Protein AF-A0A520IGI5-F1 (afdb_monomer)

Sequence (135 aa):
MQKLDSTKIEGALKSLGNAGKNAVAALNAMTDGEFKGSTMETDPLGNLGMIVRVLLNAQAKAEANAKYDGMDADQISEAQAAERAEEQATIAAKFNEKLASRRPAPEVATEEPTKGETTSELDKDLGNSDDQTQQ

Solvent-accessible surface area (backbone atoms only — not comparable to full-atom values): 8496 Å² total; per-residue (Å²): 130,86,82,81,60,63,69,61,51,52,53,51,53,52,52,49,30,52,50,25,46,54,50,43,52,52,50,22,68,76,52,82,39,75,50,67,91,31,65,49,61,78,38,16,56,88,31,39,70,57,54,53,51,52,51,53,52,50,48,52,49,50,60,68,46,50,82,48,62,94,54,54,76,67,56,44,52,52,51,54,49,52,52,53,52,53,50,51,52,51,50,52,52,55,48,51,53,56,48,58,76,65,52,75,76,79,80,78,80,79,85,78,90,84,86,79,90,82,91,85,87,86,86,90,82,90,81,89,76,90,85,78,88,82,137

Radius of gyration: 36.59 Å; Cα contacts (8 Å, |Δi|>4): 43; chains: 1; bounding box: 92×68×75 Å

Secondary structure (DSSP, 8-state):
-PPP-HHHHHHHHHHHHHHHHHHHHHHHHHTTTTTTTSHHHH-TTTTHHHHHHHHHHHHHHHHHHHTTTT--HHHHHHHHHHHHHHHHHHHHHHHHHHHHTTSPPP----PPP----------------------

Structure (mmCIF, N/CA/C/O backbone):
data_AF-A0A520IGI5-F1
#
_entry.id   AF-A0A520IGI5-F1
#
loop_
_atom_site.group_PDB
_atom_site.id
_atom_site.type_symbol
_atom_site.label_atom_id
_atom_site.label_alt_id
_atom_site.label_comp_id
_atom_site.label_asym_id
_atom_site.label_entity_id
_atom_site.label_seq_id
_atom_site.pdbx_PDB_ins_code
_atom_site.Cartn_x
_atom_site.Cartn_y
_atom_site.Cartn_z
_atom_site.occupancy
_atom_site.B_iso_or_equiv
_atom_site.auth_seq_id
_atom_site.auth_comp_id
_atom_site.auth_asym_id
_atom_site.auth_atom_id
_atom_site.pdbx_PDB_model_num
ATOM 1 N N . MET A 1 1 ? 33.709 18.412 -13.131 1.00 56.56 1 MET A N 1
ATOM 2 C CA . MET A 1 1 ? 32.415 17.720 -13.323 1.00 56.56 1 MET A CA 1
ATOM 3 C C . MET A 1 1 ? 32.604 16.258 -12.970 1.00 56.56 1 MET A C 1
ATOM 5 O O . MET A 1 1 ? 33.504 15.643 -13.530 1.00 56.56 1 MET A O 1
ATOM 9 N N . GLN A 1 2 ? 31.821 15.712 -12.037 1.00 68.38 2 GLN A N 1
ATOM 10 C CA . GLN A 1 2 ? 31.769 14.258 -11.861 1.00 68.38 2 GLN A CA 1
ATOM 11 C C . GLN A 1 2 ? 31.147 13.654 -13.126 1.00 68.38 2 GLN A C 1
ATOM 13 O O . GLN A 1 2 ? 30.085 14.102 -13.556 1.00 68.38 2 GLN A O 1
ATOM 18 N N . LYS A 1 3 ? 31.824 12.688 -13.756 1.00 81.38 3 LYS A N 1
ATOM 19 C CA . LYS A 1 3 ? 31.226 11.916 -14.849 1.00 81.38 3 LYS A CA 1
ATOM 20 C C . LYS A 1 3 ? 30.216 10.951 -14.238 1.00 81.38 3 LYS A C 1
ATOM 22 O O . LYS A 1 3 ? 30.586 10.131 -13.403 1.00 81.38 3 LYS A O 1
ATOM 27 N N . LEU A 1 4 ? 28.959 11.075 -14.646 1.00 84.81 4 LEU A N 1
ATOM 28 C CA . LEU A 1 4 ? 27.924 10.103 -14.320 1.00 84.81 4 LEU A CA 1
ATOM 29 C C . LEU A 1 4 ? 28.207 8.804 -15.087 1.00 84.81 4 LEU A C 1
ATOM 31 O O . LEU A 1 4 ? 28.528 8.837 -16.273 1.00 84.81 4 LEU A O 1
ATOM 35 N N . ASP A 1 5 ? 28.120 7.674 -14.393 1.00 91.44 5 ASP A N 1
ATOM 36 C CA . ASP A 1 5 ? 28.304 6.342 -14.969 1.00 91.44 5 ASP A CA 1
ATOM 37 C C . ASP A 1 5 ? 26.951 5.841 -15.494 1.00 91.44 5 ASP A C 1
ATOM 39 O O . ASP A 1 5 ? 26.123 5.346 -14.723 1.00 91.44 5 ASP A O 1
ATOM 43 N N . SER A 1 6 ? 26.699 6.024 -16.795 1.00 90.69 6 SER A N 1
ATOM 44 C CA . SER A 1 6 ? 25.411 5.686 -17.417 1.00 90.69 6 SER A CA 1
ATOM 45 C C . SER A 1 6 ? 25.023 4.224 -17.202 1.00 90.69 6 SER A C 1
ATOM 47 O O . SER A 1 6 ? 23.870 3.941 -16.893 1.00 90.69 6 SER A O 1
ATOM 49 N N . THR A 1 7 ? 25.986 3.302 -17.263 1.00 93.56 7 THR A N 1
ATOM 50 C CA . THR A 1 7 ? 25.740 1.866 -17.091 1.00 93.56 7 THR A CA 1
ATOM 51 C C . THR A 1 7 ? 25.216 1.552 -15.691 1.00 93.56 7 THR A C 1
ATOM 53 O O . THR A 1 7 ? 24.282 0.764 -15.528 1.00 93.56 7 THR A O 1
ATOM 56 N N . LYS A 1 8 ? 25.777 2.193 -14.656 1.00 93.62 8 LYS A N 1
ATOM 57 C CA . LYS A 1 8 ? 25.276 2.038 -13.280 1.00 93.62 8 LYS A CA 1
ATOM 58 C C . LYS A 1 8 ? 23.878 2.623 -13.111 1.00 93.62 8 LYS A C 1
ATOM 60 O O . LYS A 1 8 ? 23.050 2.016 -12.434 1.00 93.62 8 LYS A O 1
ATOM 65 N N . ILE A 1 9 ? 23.608 3.773 -13.730 1.00 92.88 9 ILE A N 1
ATOM 66 C CA . ILE A 1 9 ? 22.291 4.425 -13.683 1.00 92.88 9 ILE A CA 1
ATOM 67 C C . ILE A 1 9 ? 21.232 3.540 -14.349 1.00 92.88 9 ILE A C 1
ATOM 69 O O . ILE A 1 9 ? 20.188 3.279 -13.754 1.00 92.88 9 ILE A O 1
ATOM 73 N N . GLU A 1 10 ? 21.510 3.012 -15.539 1.00 94.81 10 GLU A N 1
ATOM 74 C CA . GLU A 1 10 ? 20.609 2.102 -16.254 1.00 94.81 10 GLU A CA 1
ATOM 75 C C . GLU A 1 10 ? 20.339 0.818 -15.460 1.00 94.81 10 GLU A C 1
ATOM 77 O O . GLU A 1 10 ? 19.190 0.382 -15.348 1.00 94.81 10 GLU A O 1
ATOM 82 N N . GLY A 1 11 ? 21.377 0.237 -14.848 1.00 95.88 11 GLY A N 1
ATOM 83 C CA . GLY A 1 11 ? 21.237 -0.925 -13.969 1.00 95.88 11 GLY A CA 1
ATOM 84 C C . GLY A 1 11 ? 20.319 -0.657 -12.771 1.00 95.88 11 GLY A C 1
ATOM 85 O O . GLY A 1 11 ? 19.457 -1.484 -12.451 1.00 95.88 11 GLY A O 1
ATOM 86 N N . ALA A 1 12 ? 20.450 0.514 -12.142 1.00 95.31 12 ALA A N 1
ATOM 87 C CA . ALA A 1 12 ? 19.585 0.930 -11.041 1.00 95.31 12 ALA A CA 1
ATOM 88 C C . ALA A 1 12 ? 18.130 1.127 -11.499 1.00 95.31 12 ALA A C 1
ATOM 90 O O . ALA A 1 12 ? 17.217 0.580 -10.879 1.00 95.31 12 ALA A O 1
ATOM 91 N N . LEU A 1 13 ? 17.904 1.827 -12.616 1.00 95.00 13 LEU A N 1
ATOM 92 C CA . LEU A 1 13 ? 16.561 2.053 -13.168 1.00 95.00 13 LEU A CA 1
ATOM 93 C C . LEU A 1 13 ? 15.865 0.742 -13.544 1.00 95.00 13 LEU A C 1
ATOM 95 O O . LEU A 1 13 ? 14.692 0.552 -13.230 1.00 95.00 13 LEU A O 1
ATOM 99 N N . LYS A 1 14 ? 16.589 -0.201 -14.154 1.00 95.56 14 LYS A N 1
ATOM 100 C CA . LYS A 1 14 ? 16.058 -1.531 -14.477 1.00 95.56 14 LYS A CA 1
ATOM 101 C C . LYS A 1 14 ? 15.675 -2.314 -13.221 1.00 95.56 14 LYS A C 1
ATOM 103 O O . LYS A 1 14 ? 14.623 -2.953 -13.195 1.00 95.56 14 LYS A O 1
ATOM 108 N N . SER A 1 15 ? 16.504 -2.247 -12.181 1.00 95.88 15 SER A N 1
ATOM 109 C CA . SER A 1 15 ? 16.230 -2.908 -10.899 1.00 95.88 15 SER A CA 1
ATOM 110 C C . SER A 1 15 ? 14.979 -2.331 -10.233 1.00 95.88 15 SER A C 1
ATOM 112 O O . SER A 1 15 ? 14.107 -3.087 -9.811 1.00 95.88 15 SER A O 1
ATOM 114 N N . LEU A 1 16 ? 14.842 -1.001 -10.224 1.00 94.88 16 LEU A N 1
ATOM 115 C CA . LEU A 1 16 ? 13.652 -0.313 -9.717 1.00 94.88 16 LEU A CA 1
ATOM 116 C C . LEU A 1 16 ? 12.401 -0.642 -10.538 1.00 94.88 16 LEU A C 1
ATOM 118 O O . LEU A 1 16 ? 11.358 -0.934 -9.962 1.00 94.88 16 LEU A O 1
ATOM 122 N N . GLY A 1 17 ? 12.499 -0.667 -11.869 1.00 94.25 17 GLY A N 1
ATOM 123 C CA . GLY A 1 17 ? 11.377 -1.025 -12.737 1.00 94.25 17 GLY A CA 1
ATOM 124 C C . GLY A 1 17 ? 10.890 -2.458 -12.506 1.00 94.25 17 GLY A C 1
ATOM 125 O O . GLY A 1 17 ? 9.686 -2.704 -12.469 1.00 94.25 17 GLY A O 1
ATOM 126 N N . ASN A 1 18 ? 11.809 -3.402 -12.283 1.00 96.12 18 ASN A N 1
ATOM 127 C CA . ASN A 1 18 ? 11.460 -4.778 -11.924 1.00 96.12 18 ASN A CA 1
ATOM 128 C C . ASN A 1 18 ? 10.815 -4.867 -10.533 1.00 96.12 18 ASN A C 1
ATOM 130 O O . ASN A 1 18 ? 9.824 -5.576 -10.368 1.00 96.12 18 ASN A O 1
ATOM 134 N N . ALA A 1 19 ? 11.333 -4.128 -9.547 1.00 95.00 19 ALA A N 1
ATOM 135 C CA . ALA A 1 19 ? 10.722 -4.054 -8.223 1.00 95.00 19 ALA A CA 1
ATOM 136 C C . ALA A 1 19 ? 9.297 -3.476 -8.289 1.00 95.00 19 ALA A C 1
ATOM 138 O O . ALA A 1 19 ? 8.386 -4.042 -7.691 1.00 95.00 19 ALA A O 1
ATOM 139 N N . GLY A 1 20 ? 9.083 -2.418 -9.081 1.00 95.44 20 GLY A N 1
ATOM 140 C CA . GLY A 1 20 ? 7.762 -1.838 -9.333 1.00 95.44 20 GLY A CA 1
ATOM 141 C C . GLY A 1 20 ? 6.778 -2.840 -9.943 1.00 95.44 20 GLY A C 1
ATOM 142 O O . GLY A 1 20 ? 5.656 -2.961 -9.460 1.00 95.44 20 GLY A O 1
ATOM 143 N N . LYS A 1 21 ? 7.201 -3.625 -10.945 1.00 95.81 21 LYS A N 1
ATOM 144 C CA . LYS A 1 21 ? 6.372 -4.697 -11.535 1.00 95.81 21 LYS A CA 1
ATOM 145 C C . LYS A 1 21 ? 5.940 -5.728 -10.497 1.00 95.81 21 LYS A C 1
ATOM 147 O O . LYS A 1 21 ? 4.764 -6.069 -10.417 1.00 95.81 21 LYS A O 1
ATOM 152 N N . ASN A 1 22 ? 6.888 -6.201 -9.692 1.00 96.00 22 ASN A N 1
ATOM 153 C CA . ASN A 1 22 ? 6.611 -7.192 -8.655 1.00 96.00 22 ASN A CA 1
ATOM 154 C C . ASN A 1 22 ? 5.676 -6.633 -7.573 1.00 96.00 22 ASN A C 1
ATOM 156 O O . ASN A 1 22 ? 4.777 -7.331 -7.116 1.00 96.00 22 ASN A O 1
ATOM 160 N N . ALA A 1 23 ? 5.854 -5.364 -7.203 1.00 94.69 23 ALA A N 1
ATOM 161 C CA . ALA A 1 23 ? 4.982 -4.668 -6.266 1.00 94.69 23 ALA A CA 1
ATOM 162 C C . ALA A 1 23 ? 3.535 -4.575 -6.779 1.00 94.69 23 ALA A C 1
ATOM 164 O O . ALA A 1 23 ? 2.604 -4.872 -6.037 1.00 94.69 23 ALA A O 1
ATOM 165 N N . VAL A 1 24 ? 3.333 -4.238 -8.055 1.00 95.50 24 VAL A N 1
ATOM 166 C CA . VAL A 1 24 ? 1.989 -4.187 -8.658 1.00 95.50 24 VAL A CA 1
ATOM 167 C C . VAL A 1 24 ? 1.374 -5.574 -8.791 1.00 95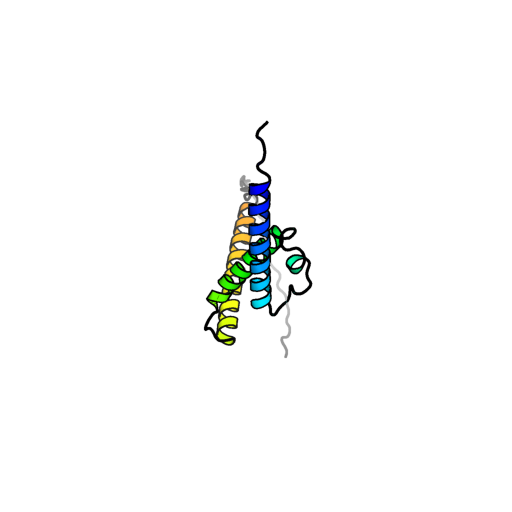.50 24 VAL A C 1
ATOM 169 O O . VAL A 1 24 ? 0.180 -5.732 -8.563 1.00 95.50 24 VAL A O 1
ATOM 172 N N . ALA A 1 25 ? 2.174 -6.600 -9.084 1.00 94.75 25 ALA A N 1
ATOM 173 C CA . ALA A 1 25 ? 1.698 -7.980 -9.068 1.00 94.75 25 ALA A CA 1
ATOM 174 C C . ALA A 1 25 ? 1.205 -8.398 -7.671 1.00 94.75 25 ALA A C 1
ATOM 176 O O . ALA A 1 25 ? 0.149 -9.015 -7.562 1.00 94.75 25 ALA A O 1
ATOM 177 N N . ALA A 1 26 ? 1.922 -8.017 -6.607 1.00 93.12 26 ALA A N 1
ATOM 178 C CA . ALA A 1 26 ? 1.495 -8.262 -5.230 1.00 93.12 26 ALA A CA 1
ATOM 179 C C . ALA A 1 26 ? 0.202 -7.504 -4.882 1.00 93.12 26 ALA A C 1
ATOM 181 O O . ALA A 1 26 ? -0.713 -8.094 -4.312 1.00 93.12 26 ALA A O 1
ATOM 182 N N . LEU A 1 27 ? 0.091 -6.233 -5.292 1.00 92.44 27 LEU A N 1
ATOM 183 C CA . LEU A 1 27 ? -1.144 -5.456 -5.149 1.00 92.44 27 LEU A CA 1
ATOM 184 C C . LEU A 1 27 ? -2.317 -6.124 -5.880 1.00 92.44 27 LEU A C 1
ATOM 186 O O . LEU A 1 27 ? -3.376 -6.316 -5.304 1.00 92.44 27 LEU A O 1
ATOM 190 N N . ASN A 1 28 ? -2.127 -6.563 -7.121 1.00 93.44 28 ASN A N 1
ATOM 191 C CA . ASN A 1 28 ? -3.173 -7.264 -7.864 1.00 93.44 28 ASN A CA 1
ATOM 192 C C . ASN A 1 28 ? -3.546 -8.617 -7.244 1.00 93.44 28 ASN A C 1
ATOM 194 O O . ASN A 1 28 ? -4.693 -9.033 -7.364 1.00 93.44 28 ASN A O 1
ATOM 198 N N . ALA A 1 29 ? -2.611 -9.311 -6.596 1.00 91.81 29 ALA A N 1
ATOM 199 C CA . ALA A 1 29 ? -2.906 -10.561 -5.903 1.00 91.81 29 ALA A CA 1
ATOM 200 C C . ALA A 1 29 ? -3.733 -10.345 -4.624 1.00 91.81 29 ALA A C 1
ATOM 202 O O . ALA A 1 29 ? -4.536 -11.205 -4.283 1.00 91.81 29 ALA A O 1
ATOM 203 N N . MET A 1 30 ? -3.550 -9.216 -3.928 1.00 86.12 30 MET A N 1
ATOM 204 C CA . MET A 1 30 ? -4.279 -8.915 -2.688 1.00 86.12 30 MET A CA 1
ATOM 205 C C . MET A 1 30 ? -5.620 -8.197 -2.910 1.00 86.12 30 MET A C 1
ATOM 207 O O . MET A 1 30 ? -6.452 -8.196 -2.008 1.00 86.12 30 MET A O 1
ATOM 211 N N . THR A 1 31 ? -5.828 -7.575 -4.075 1.00 86.06 31 THR A N 1
ATOM 212 C CA . THR A 1 31 ? -7.051 -6.820 -4.410 1.00 86.06 31 THR A CA 1
ATOM 213 C C . THR A 1 31 ? -7.845 -7.420 -5.575 1.00 86.06 31 THR A C 1
ATOM 215 O O . THR A 1 31 ? -8.579 -6.707 -6.256 1.00 86.06 31 THR A O 1
ATOM 218 N N . ASP A 1 32 ? -7.675 -8.715 -5.860 1.00 88.88 32 ASP A N 1
ATOM 219 C CA . ASP A 1 32 ? -8.344 -9.422 -6.967 1.00 88.88 32 ASP A CA 1
ATOM 220 C C . ASP A 1 32 ? -8.185 -8.746 -8.346 1.00 88.88 32 ASP A C 1
ATOM 222 O O . ASP A 1 32 ? -9.025 -8.849 -9.242 1.00 88.88 32 ASP A O 1
ATOM 226 N N . GLY A 1 33 ? -7.044 -8.093 -8.564 1.00 86.81 33 GLY A N 1
ATOM 227 C CA . GLY A 1 33 ? -6.678 -7.492 -9.841 1.00 86.81 33 GLY A CA 1
ATOM 228 C C . GLY A 1 33 ? -7.189 -6.070 -10.065 1.00 86.81 33 GLY A C 1
ATOM 229 O O . GLY A 1 33 ? -7.282 -5.665 -11.222 1.00 86.81 33 GLY A O 1
ATOM 230 N N . GLU A 1 34 ? -7.480 -5.310 -9.008 1.00 90.94 34 GLU A N 1
ATOM 231 C CA . GLU A 1 34 ? -7.937 -3.909 -9.076 1.00 90.94 34 GLU A CA 1
ATOM 232 C C . GLU A 1 34 ? -7.067 -3.006 -9.975 1.00 90.94 34 GLU A C 1
ATOM 234 O O . GLU A 1 34 ? -7.573 -2.095 -10.626 1.00 90.94 34 GLU A O 1
ATOM 239 N N . PHE A 1 35 ? -5.759 -3.264 -10.048 1.00 92.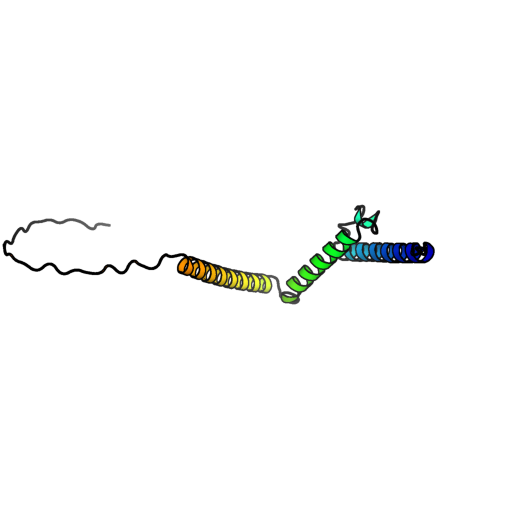44 35 PHE A N 1
ATOM 240 C CA . PHE A 1 35 ? -4.802 -2.453 -10.803 1.00 92.44 35 PHE A CA 1
ATOM 241 C C . PHE A 1 35 ? -4.4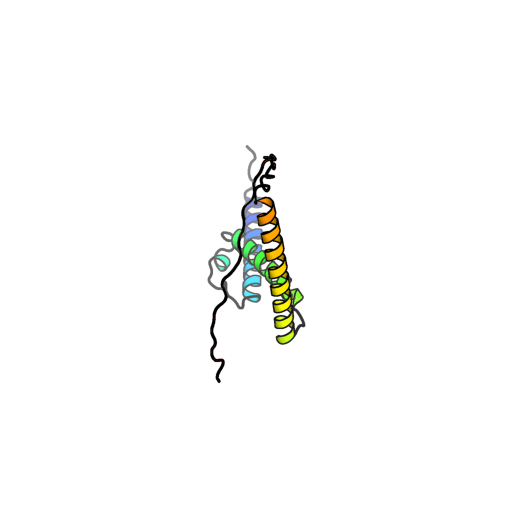56 -3.037 -12.177 1.00 92.44 35 PHE A C 1
ATOM 243 O O . PHE A 1 35 ? -3.563 -2.509 -12.851 1.00 92.44 35 PHE A O 1
ATOM 250 N N . LYS A 1 36 ? -5.132 -4.103 -12.624 1.00 93.69 36 LYS A N 1
ATOM 251 C CA . LYS A 1 36 ? -4.939 -4.654 -13.972 1.00 93.69 36 LYS A CA 1
ATOM 252 C C . LYS A 1 36 ? -5.325 -3.628 -15.040 1.00 93.69 36 LYS A C 1
ATOM 254 O O . LYS A 1 36 ? -6.382 -3.009 -14.975 1.00 93.69 36 LYS A O 1
ATOM 259 N N . GLY A 1 37 ? -4.461 -3.439 -16.030 1.00 92.12 37 GLY A N 1
ATOM 260 C CA . GLY A 1 37 ? -4.595 -2.439 -17.089 1.00 92.12 37 GLY A CA 1
ATOM 261 C C . GLY A 1 37 ? -4.355 -0.994 -16.640 1.00 92.12 37 GLY A C 1
ATOM 262 O O . GLY A 1 37 ? -4.475 -0.084 -17.459 1.00 92.12 37 GLY A O 1
ATOM 263 N N . SER A 1 38 ? -4.020 -0.755 -15.367 1.00 94.62 38 SER A N 1
ATOM 264 C CA . SER A 1 38 ? -3.742 0.591 -14.859 1.00 94.62 38 SER A CA 1
ATOM 265 C C . SER A 1 38 ? -2.351 1.087 -15.264 1.00 94.62 38 SER A C 1
ATOM 267 O O . SER A 1 38 ? -1.464 0.309 -15.623 1.00 94.62 38 SER A O 1
ATOM 26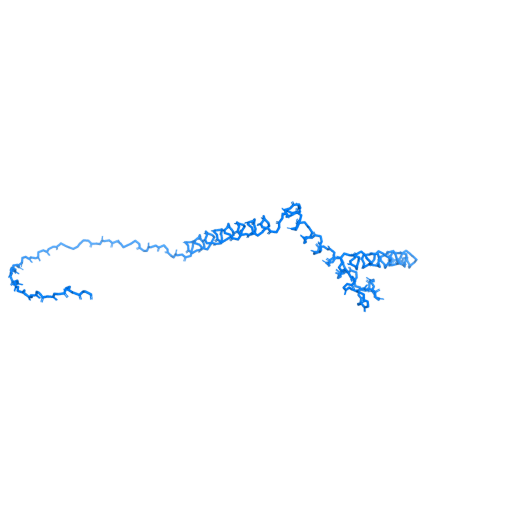9 N N . THR A 1 39 ? -2.119 2.393 -15.108 1.00 94.38 39 THR A N 1
ATOM 270 C CA . THR A 1 39 ? -0.797 3.002 -15.328 1.00 94.38 39 THR A CA 1
ATOM 271 C C . THR A 1 39 ? 0.281 2.421 -14.418 1.00 94.38 39 THR A C 1
ATOM 273 O O . THR A 1 39 ? 1.445 2.388 -14.810 1.00 94.38 39 THR A O 1
ATOM 276 N N . MET A 1 40 ? -0.088 1.918 -13.234 1.00 93.81 40 MET A N 1
ATOM 277 C CA . MET A 1 40 ? 0.848 1.238 -12.342 1.00 93.81 40 MET A CA 1
ATOM 278 C C . MET A 1 40 ? 1.363 -0.062 -12.959 1.00 93.81 40 MET A C 1
ATOM 280 O O . MET A 1 40 ? 2.533 -0.380 -12.788 1.00 93.81 40 MET A O 1
ATOM 284 N N . GLU A 1 41 ? 0.525 -0.798 -13.691 1.00 94.31 41 GLU A N 1
ATOM 285 C CA . GLU A 1 41 ? 0.921 -2.049 -14.343 1.00 94.31 41 GLU A CA 1
ATOM 286 C C . GLU A 1 41 ? 1.680 -1.797 -15.652 1.00 94.31 41 GLU A C 1
ATOM 288 O O . GLU A 1 41 ? 2.688 -2.453 -15.924 1.00 94.31 41 GLU A O 1
ATOM 293 N N . THR A 1 42 ? 1.237 -0.820 -16.450 1.00 95.12 42 THR A N 1
ATOM 294 C CA . THR A 1 42 ? 1.827 -0.542 -17.768 1.00 95.12 42 THR A CA 1
ATOM 295 C C . THR A 1 42 ? 3.108 0.294 -17.703 1.00 95.12 42 THR A C 1
ATOM 297 O O . THR A 1 42 ? 3.984 0.118 -18.546 1.00 95.12 42 THR A O 1
ATOM 300 N N . ASP A 1 43 ? 3.243 1.179 -16.709 1.00 95.06 43 ASP A N 1
ATOM 301 C CA . ASP A 1 43 ? 4.470 1.937 -16.419 1.00 95.06 43 ASP A CA 1
ATOM 302 C C . ASP A 1 43 ? 4.780 1.976 -14.905 1.00 95.06 43 ASP A C 1
ATOM 304 O O . ASP A 1 43 ? 4.578 2.989 -14.223 1.00 95.06 43 ASP A O 1
ATOM 308 N N . PRO A 1 44 ? 5.310 0.876 -14.346 1.00 92.81 44 PRO A N 1
ATOM 309 C CA . PRO A 1 44 ? 5.592 0.787 -12.916 1.00 92.81 44 PRO A CA 1
ATOM 310 C C . PRO A 1 44 ? 6.742 1.689 -12.462 1.00 92.81 44 PRO A C 1
ATOM 312 O O . PRO A 1 44 ? 6.776 2.111 -11.309 1.00 92.81 44 PRO A O 1
ATOM 315 N N . LEU A 1 45 ? 7.704 1.983 -13.345 1.00 94.44 45 LEU A N 1
ATOM 316 C CA . LEU A 1 45 ? 8.852 2.818 -12.992 1.00 94.44 45 LEU A CA 1
ATOM 317 C C . LEU A 1 45 ? 8.441 4.292 -12.887 1.00 94.44 45 LEU A C 1
ATOM 319 O O . LEU A 1 45 ? 8.819 4.950 -11.919 1.00 94.44 45 LEU A O 1
ATOM 323 N N . GLY A 1 46 ? 7.621 4.789 -13.820 1.00 94.56 46 GLY A N 1
ATOM 324 C CA . GLY A 1 46 ? 7.050 6.136 -13.738 1.00 94.56 46 GLY A CA 1
ATOM 325 C C . GLY A 1 46 ? 6.096 6.319 -12.554 1.00 94.56 46 GLY A C 1
ATOM 326 O O . GLY A 1 46 ? 5.978 7.419 -12.016 1.00 94.56 46 GLY A O 1
ATOM 327 N N . ASN A 1 47 ? 5.473 5.233 -12.083 1.00 95.75 47 ASN A N 1
ATOM 328 C CA . ASN A 1 47 ? 4.503 5.247 -10.985 1.00 95.75 47 ASN A CA 1
ATOM 329 C C . ASN A 1 47 ? 5.047 4.687 -9.658 1.00 95.75 47 ASN A C 1
ATOM 331 O O . ASN A 1 47 ? 4.268 4.440 -8.736 1.00 95.75 47 ASN A O 1
ATOM 335 N N . LEU A 1 48 ? 6.369 4.523 -9.513 1.00 93.69 48 LEU A N 1
ATOM 336 C CA . LEU A 1 48 ? 6.979 3.850 -8.358 1.00 93.69 48 LEU A CA 1
ATOM 337 C C . LEU A 1 48 ? 6.546 4.463 -7.013 1.00 93.69 48 LEU A C 1
ATOM 339 O O . LEU A 1 48 ? 6.198 3.744 -6.080 1.00 93.69 48 LEU A O 1
ATOM 343 N N . GLY A 1 49 ? 6.507 5.796 -6.923 1.00 92.75 49 GLY A N 1
ATOM 344 C CA . GLY A 1 49 ? 6.074 6.494 -5.707 1.00 92.75 49 GLY A CA 1
ATOM 345 C C . GLY A 1 49 ? 4.604 6.241 -5.357 1.00 92.75 49 GLY A C 1
ATOM 346 O O . GLY A 1 49 ? 4.259 6.106 -4.182 1.00 92.75 49 GLY A O 1
ATOM 347 N N . MET A 1 50 ? 3.739 6.125 -6.367 1.00 93.69 50 MET A N 1
ATOM 348 C CA . MET A 1 50 ? 2.326 5.808 -6.170 1.00 93.69 50 MET A CA 1
ATOM 349 C C . MET A 1 50 ? 2.158 4.362 -5.698 1.00 93.69 50 MET A C 1
ATOM 351 O O . MET A 1 50 ? 1.460 4.126 -4.717 1.00 93.69 50 MET A O 1
ATOM 355 N N . ILE A 1 51 ? 2.867 3.422 -6.329 1.00 94.31 51 ILE A N 1
ATOM 356 C CA . ILE A 1 51 ? 2.871 1.999 -5.965 1.00 94.31 51 ILE A CA 1
ATOM 357 C C . ILE A 1 51 ? 3.301 1.813 -4.505 1.00 94.31 51 ILE A C 1
ATOM 359 O O . ILE A 1 51 ? 2.610 1.144 -3.738 1.00 94.31 51 ILE A O 1
ATOM 363 N N . VAL A 1 52 ? 4.397 2.459 -4.091 1.00 94.50 52 VAL A N 1
ATOM 364 C CA . VAL A 1 52 ? 4.875 2.412 -2.699 1.00 94.50 52 VAL A CA 1
ATOM 365 C C . VAL A 1 52 ? 3.818 2.952 -1.737 1.00 94.50 52 VAL A C 1
ATOM 367 O O . VAL A 1 52 ? 3.541 2.326 -0.717 1.00 94.50 52 VAL A O 1
ATOM 370 N N . ARG A 1 53 ? 3.181 4.085 -2.054 1.00 94.25 53 ARG A N 1
ATOM 371 C CA . ARG A 1 53 ? 2.137 4.661 -1.195 1.00 94.25 53 ARG A CA 1
ATOM 372 C C . ARG A 1 53 ? 0.924 3.741 -1.059 1.00 94.25 53 ARG A C 1
ATOM 374 O O . ARG A 1 53 ? 0.380 3.620 0.036 1.00 94.25 53 ARG A O 1
ATOM 381 N N . VAL A 1 54 ? 0.497 3.103 -2.147 1.00 93.25 54 VAL A N 1
ATOM 382 C CA . VAL A 1 54 ? -0.620 2.149 -2.119 1.00 93.25 54 VAL A CA 1
ATOM 383 C C . VAL A 1 54 ? -0.267 0.939 -1.256 1.00 93.25 54 VAL A C 1
ATOM 385 O O . VAL A 1 54 ? -1.072 0.564 -0.409 1.00 93.25 54 VAL A O 1
ATOM 388 N N . LEU A 1 55 ? 0.946 0.393 -1.387 1.00 91.88 55 LEU A N 1
ATOM 389 C CA . LEU A 1 55 ? 1.422 -0.703 -0.537 1.00 91.88 55 LEU A CA 1
ATOM 390 C C . LEU A 1 55 ? 1.457 -0.328 0.948 1.00 91.88 55 LEU A C 1
ATOM 392 O O . LEU A 1 55 ? 0.980 -1.099 1.773 1.00 91.88 55 LEU A O 1
ATOM 396 N N . LEU A 1 56 ? 1.957 0.861 1.296 1.00 92.12 56 LEU A N 1
ATOM 397 C CA . LEU A 1 56 ? 1.967 1.337 2.686 1.00 92.12 56 LEU A CA 1
ATOM 398 C C . LEU A 1 56 ? 0.548 1.485 3.251 1.00 92.12 56 LEU A C 1
ATOM 400 O O . LEU A 1 56 ? 0.287 1.107 4.390 1.00 92.12 56 LEU A O 1
ATOM 404 N N . ASN A 1 57 ? -0.394 1.987 2.448 1.00 90.75 57 ASN A N 1
ATOM 405 C CA . ASN A 1 57 ? -1.796 2.067 2.855 1.00 90.75 57 ASN A CA 1
ATOM 406 C C . ASN A 1 57 ? -2.426 0.675 3.020 1.00 90.75 57 ASN A C 1
ATOM 408 O O . ASN A 1 57 ? -3.218 0.469 3.937 1.00 90.75 57 ASN A O 1
ATOM 412 N N . ALA A 1 58 ? -2.099 -0.272 2.137 1.00 87.44 58 ALA A N 1
ATOM 413 C CA . ALA A 1 58 ? -2.570 -1.650 2.232 1.00 87.44 58 ALA A CA 1
ATOM 414 C C . ALA A 1 58 ? -2.013 -2.341 3.484 1.00 87.44 58 ALA A C 1
ATOM 416 O O . ALA A 1 58 ? -2.768 -3.001 4.193 1.00 87.44 58 ALA A O 1
ATOM 417 N N . GLN A 1 59 ? -0.736 -2.117 3.807 1.00 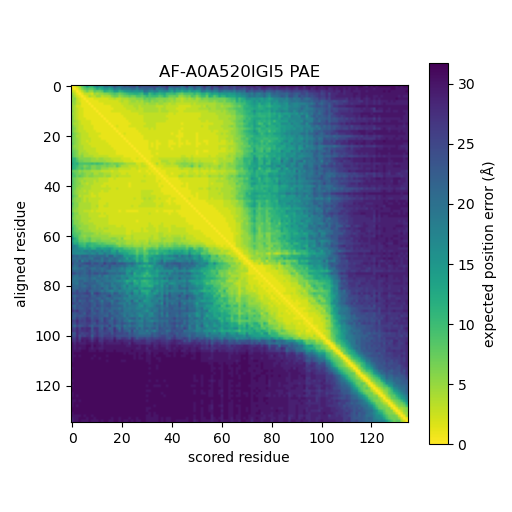87.62 59 GLN A N 1
ATOM 418 C CA . GLN A 1 59 ? -0.118 -2.583 5.045 1.00 87.62 59 GLN A CA 1
ATOM 419 C C . GLN A 1 59 ? -0.836 -2.015 6.274 1.00 87.62 59 GLN A C 1
ATOM 421 O O . GLN A 1 59 ? -1.252 -2.779 7.137 1.00 87.62 59 GLN A O 1
ATOM 426 N N . ALA A 1 60 ? -1.052 -0.698 6.330 1.00 87.31 60 ALA A N 1
ATOM 427 C CA . ALA A 1 60 ? -1.740 -0.070 7.456 1.00 87.31 60 ALA A CA 1
ATOM 428 C C . ALA A 1 60 ? -3.171 -0.607 7.637 1.00 87.31 60 ALA A C 1
ATOM 430 O O . ALA A 1 60 ? -3.616 -0.830 8.760 1.00 87.31 60 ALA A O 1
ATOM 431 N N . LYS A 1 61 ? -3.892 -0.861 6.536 1.00 85.12 61 LYS A N 1
ATOM 432 C CA . LYS A 1 61 ? -5.210 -1.513 6.582 1.00 85.12 61 LYS A CA 1
ATOM 433 C C . LYS A 1 61 ? -5.122 -2.952 7.085 1.00 85.12 61 LYS A C 1
ATOM 435 O O . LYS A 1 61 ? -5.958 -3.351 7.885 1.00 85.12 61 LYS A O 1
ATOM 440 N N . ALA A 1 62 ? -4.134 -3.722 6.633 1.00 84.31 62 ALA A N 1
ATOM 441 C CA . ALA A 1 62 ? -3.930 -5.090 7.095 1.00 84.31 62 ALA A CA 1
ATOM 442 C C . ALA A 1 62 ? -3.628 -5.131 8.601 1.00 84.31 62 ALA A C 1
ATOM 444 O O . ALA A 1 62 ? -4.244 -5.909 9.317 1.00 84.31 62 ALA A O 1
ATOM 445 N N . GLU A 1 63 ? -2.769 -4.241 9.100 1.00 86.06 63 GLU A N 1
ATOM 446 C CA . GLU A 1 63 ? -2.472 -4.101 10.532 1.00 86.06 63 GLU A CA 1
ATOM 447 C C . GLU A 1 63 ? -3.711 -3.668 11.335 1.00 86.06 63 GLU A C 1
ATOM 449 O O . GLU A 1 63 ? -3.999 -4.233 12.389 1.00 86.06 63 GLU A O 1
ATOM 454 N N . ALA A 1 64 ? -4.498 -2.719 10.816 1.00 80.94 64 ALA A N 1
ATOM 455 C CA . ALA A 1 64 ? -5.745 -2.282 11.445 1.00 80.94 64 ALA A CA 1
ATOM 456 C C . ALA A 1 64 ? -6.844 -3.355 11.435 1.00 80.94 64 ALA A C 1
ATOM 458 O O . ALA A 1 64 ? -7.718 -3.332 12.296 1.00 80.94 64 ALA A O 1
ATOM 459 N N . ASN A 1 65 ? -6.811 -4.286 10.482 1.00 79.38 65 ASN A N 1
ATOM 460 C CA . ASN A 1 65 ? -7.736 -5.414 10.432 1.00 79.38 65 ASN A CA 1
ATOM 461 C C . ASN A 1 65 ? -7.222 -6.615 11.235 1.00 79.38 65 ASN A C 1
ATOM 463 O O . ASN A 1 65 ? -8.028 -7.418 11.689 1.00 79.38 65 ASN A O 1
ATOM 467 N N . ALA A 1 66 ? -5.911 -6.718 11.470 1.00 81.12 66 ALA A N 1
ATOM 468 C CA . ALA A 1 66 ? -5.310 -7.808 12.234 1.00 81.12 66 ALA A CA 1
ATOM 469 C C . ALA A 1 66 ? -5.825 -7.874 13.682 1.00 81.12 66 ALA A C 1
ATOM 471 O O . ALA A 1 66 ? -5.920 -8.959 14.244 1.00 81.12 66 ALA A O 1
ATOM 472 N N . LYS A 1 67 ? -6.228 -6.740 14.281 1.00 77.69 67 LYS A N 1
ATOM 473 C CA . LYS A 1 67 ? -6.878 -6.724 15.611 1.00 77.69 67 LYS A CA 1
ATOM 474 C C . LYS A 1 67 ? -8.237 -7.432 15.648 1.00 77.69 67 LYS A C 1
ATOM 476 O O . LYS A 1 67 ? -8.714 -7.748 16.731 1.00 77.69 67 LYS A O 1
ATOM 481 N N . TYR A 1 68 ? -8.841 -7.665 14.488 1.00 78.62 68 TYR A N 1
ATOM 482 C CA . TYR A 1 68 ? -10.109 -8.371 14.329 1.00 78.62 68 TYR A CA 1
ATOM 483 C C . TYR A 1 68 ? -9.924 -9.774 13.737 1.00 78.62 68 TYR A C 1
ATOM 485 O O . TYR A 1 68 ? -10.906 -10.474 13.499 1.00 78.62 68 TYR A O 1
ATOM 493 N N . ASP A 1 69 ? -8.684 -10.186 13.465 1.00 76.44 69 ASP A N 1
ATOM 494 C CA . ASP A 1 69 ? -8.411 -11.489 12.872 1.00 76.44 69 ASP A CA 1
ATOM 495 C C . ASP A 1 69 ? -8.770 -12.610 13.863 1.00 76.44 69 ASP A C 1
ATOM 497 O O . ASP A 1 69 ? -8.412 -12.563 15.042 1.00 76.44 69 ASP A O 1
ATOM 501 N N . GLY A 1 70 ? -9.531 -13.602 13.397 1.00 73.94 70 GLY A N 1
ATOM 502 C CA . GLY A 1 70 ? -10.072 -14.683 14.230 1.00 73.94 70 GLY A CA 1
ATOM 503 C C . GLY A 1 70 ? -11.313 -14.338 15.067 1.00 73.94 70 GLY A C 1
ATOM 504 O O . GLY A 1 70 ? -11.8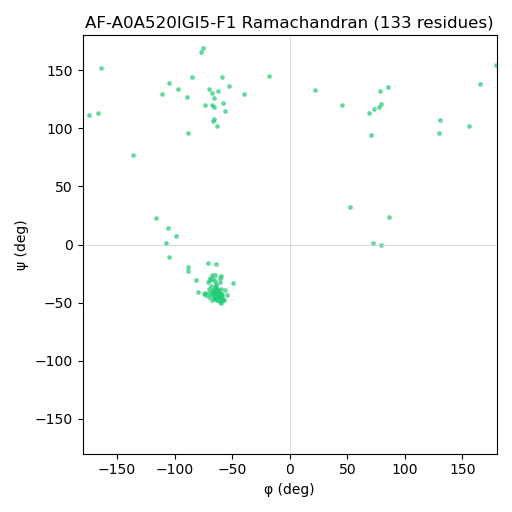17 -15.224 15.756 1.00 73.94 70 GLY A O 1
ATOM 505 N N . MET A 1 71 ? -11.823 -13.103 15.000 1.00 83.69 71 MET A N 1
ATOM 506 C CA . MET A 1 71 ? -13.121 -12.736 15.578 1.00 83.69 71 MET A CA 1
ATOM 507 C C . MET A 1 71 ? -14.255 -13.045 14.593 1.00 83.69 71 MET A C 1
ATOM 509 O O . MET A 1 71 ? -14.102 -12.886 13.380 1.00 83.69 71 MET A O 1
ATOM 513 N N . ASP A 1 72 ? -15.406 -13.478 15.102 1.00 83.00 72 ASP A N 1
ATOM 514 C CA . ASP A 1 72 ? -16.617 -13.587 14.286 1.00 83.00 72 ASP A CA 1
ATOM 515 C C . ASP A 1 72 ? -17.255 -12.206 14.021 1.00 83.00 72 ASP A C 1
ATOM 517 O O . ASP A 1 72 ? -16.871 -11.187 14.598 1.00 83.00 72 ASP A O 1
ATOM 521 N N . ALA A 1 73 ? -18.228 -12.144 13.108 1.00 79.44 73 ALA A N 1
ATOM 522 C CA . ALA A 1 73 ? -18.840 -10.877 12.701 1.00 79.44 73 ALA A CA 1
ATOM 523 C C . ALA A 1 73 ? -19.529 -10.129 13.861 1.00 79.44 73 ALA A C 1
ATOM 525 O O . ALA A 1 73 ? -19.516 -8.894 13.881 1.00 79.44 73 ALA A O 1
ATOM 526 N N . ASP A 1 74 ? -20.091 -10.858 14.828 1.00 78.56 74 ASP A N 1
ATOM 52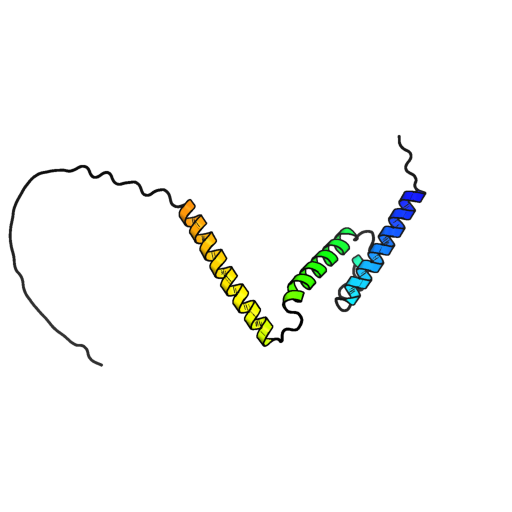7 C CA . ASP A 1 74 ? -20.773 -10.273 15.981 1.00 78.56 74 ASP A CA 1
ATOM 528 C C . ASP A 1 74 ? -19.743 -9.678 16.955 1.00 78.56 74 ASP A C 1
ATOM 530 O O . ASP A 1 74 ? -19.890 -8.533 17.389 1.00 78.56 74 ASP A O 1
ATOM 534 N N . GLN A 1 75 ? -18.633 -10.382 17.190 1.00 80.62 75 GLN A N 1
ATOM 535 C CA . GLN A 1 75 ? -17.494 -9.917 17.987 1.00 80.62 75 GLN A CA 1
ATOM 536 C C . GLN A 1 75 ? -16.807 -8.688 17.378 1.00 80.62 75 GLN A C 1
ATOM 538 O O . GLN A 1 75 ? -16.448 -7.756 18.100 1.00 80.62 75 GLN A O 1
ATOM 543 N N . ILE A 1 76 ? -16.652 -8.642 16.051 1.00 76.50 76 ILE A N 1
ATOM 544 C CA . ILE A 1 76 ? -16.096 -7.472 15.355 1.00 76.50 76 ILE A CA 1
ATOM 545 C C . ILE A 1 76 ? -17.021 -6.266 15.520 1.00 76.50 76 ILE A C 1
ATOM 547 O O . ILE A 1 76 ? -16.553 -5.162 15.807 1.00 76.50 76 ILE A O 1
ATOM 551 N N . SER A 1 77 ? -18.330 -6.464 15.352 1.00 80.56 77 SER A N 1
ATOM 552 C CA . SER A 1 77 ? -19.320 -5.398 15.518 1.00 80.56 77 SER A CA 1
ATOM 553 C C . SER A 1 77 ? -19.300 -4.835 16.941 1.00 80.56 77 SER A C 1
ATOM 555 O O . SER A 1 77 ? -19.305 -3.615 17.128 1.00 80.56 77 SER A O 1
ATOM 557 N N . GLU A 1 78 ? -19.207 -5.708 17.943 1.00 82.50 78 GLU A N 1
ATOM 558 C CA . GLU A 1 78 ? -19.152 -5.325 19.352 1.00 82.50 78 GLU A CA 1
ATOM 559 C C . GLU A 1 78 ? -17.845 -4.588 19.692 1.00 82.50 78 GLU A C 1
ATOM 561 O O . GLU A 1 78 ? -17.880 -3.513 20.297 1.00 82.50 78 GLU A O 1
ATOM 566 N N . ALA A 1 79 ? -16.699 -5.070 19.197 1.00 77.50 79 ALA A N 1
ATOM 567 C CA . ALA A 1 79 ? -15.405 -4.404 19.351 1.00 77.50 79 ALA A CA 1
ATOM 568 C C . ALA A 1 79 ? -15.378 -3.014 18.686 1.00 77.50 79 ALA A C 1
ATOM 570 O O . ALA A 1 79 ? -14.907 -2.040 19.276 1.00 77.50 79 ALA A O 1
ATOM 571 N N . GLN A 1 80 ? -15.937 -2.882 17.480 1.00 80.81 80 GLN A N 1
ATOM 572 C CA . GLN A 1 80 ? -16.048 -1.594 16.788 1.00 80.81 80 GLN A CA 1
ATOM 573 C C . GLN A 1 80 ? -17.042 -0.637 17.457 1.00 80.81 80 GLN A C 1
ATOM 575 O O . GLN A 1 80 ? -16.895 0.583 17.351 1.00 80.81 80 GLN A O 1
ATOM 580 N N . ALA A 1 81 ? -18.093 -1.155 18.095 1.00 82.44 81 ALA A N 1
ATOM 581 C CA . ALA A 1 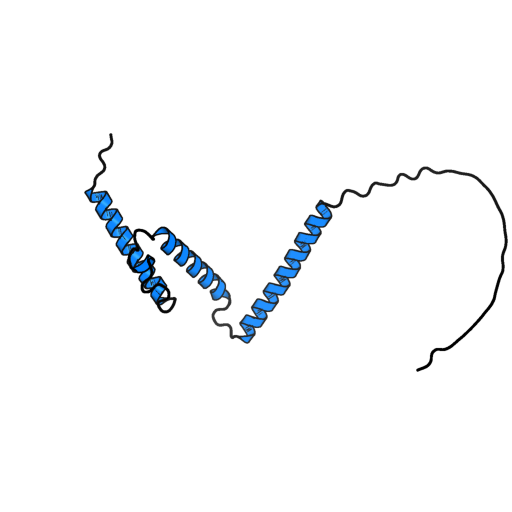81 ? -19.031 -0.342 18.862 1.00 82.44 81 ALA A CA 1
ATOM 582 C C . ALA A 1 81 ? -18.378 0.191 20.147 1.00 82.44 81 ALA A C 1
ATOM 584 O O . ALA A 1 81 ? -18.538 1.373 20.459 1.00 82.44 81 ALA A O 1
ATOM 585 N N . ALA A 1 82 ? -17.598 -0.645 20.837 1.00 79.06 82 ALA A N 1
ATOM 586 C CA . ALA A 1 82 ? -16.830 -0.254 22.013 1.00 79.06 82 ALA A CA 1
ATOM 587 C C . ALA A 1 82 ? -15.776 0.820 21.681 1.00 79.06 82 ALA A C 1
ATOM 589 O O . ALA A 1 82 ? -15.754 1.864 22.333 1.00 79.06 82 ALA A O 1
ATOM 590 N N . GLU A 1 83 ? -14.986 0.635 20.615 1.00 81.06 83 GLU A N 1
ATOM 591 C CA . GLU A 1 83 ? -14.009 1.643 20.164 1.00 81.06 83 GLU A CA 1
ATOM 592 C C . GLU A 1 83 ? -14.680 2.981 19.821 1.00 81.06 83 GLU A C 1
ATOM 594 O O . GLU A 1 83 ? -14.206 4.039 20.233 1.00 81.06 83 GLU A O 1
ATOM 599 N N . ARG A 1 84 ? -15.831 2.962 19.133 1.00 81.00 84 ARG A N 1
ATOM 600 C CA . ARG A 1 84 ? -16.578 4.195 18.823 1.00 81.00 84 ARG A CA 1
ATOM 601 C C . ARG A 1 84 ? -17.068 4.918 20.076 1.00 81.00 84 ARG A C 1
ATOM 603 O O . ARG A 1 84 ? -17.065 6.149 20.099 1.00 81.00 84 ARG A O 1
ATOM 610 N N . ALA A 1 85 ? -17.502 4.187 21.100 1.00 78.81 85 ALA A N 1
ATOM 611 C CA . ALA A 1 85 ? -17.924 4.787 22.363 1.00 78.81 85 ALA A CA 1
ATOM 612 C C . ALA A 1 85 ? -16.740 5.447 23.096 1.00 78.81 85 ALA A C 1
ATOM 614 O O . ALA A 1 85 ? -16.864 6.566 23.601 1.00 78.81 85 ALA A O 1
ATOM 615 N N . GLU A 1 86 ? -15.577 4.795 23.100 1.00 79.50 86 GLU A N 1
ATOM 616 C CA . GLU A 1 86 ? -14.360 5.301 23.739 1.00 79.50 86 GLU A CA 1
ATOM 617 C C . GLU A 1 86 ? -13.769 6.519 22.999 1.00 79.50 86 GLU A C 1
ATOM 619 O O . GLU A 1 86 ? -13.365 7.512 23.620 1.00 79.50 86 GLU A O 1
ATOM 624 N N . GLU A 1 87 ? -13.812 6.519 21.662 1.00 78.38 87 GLU A N 1
ATOM 625 C CA . GLU A 1 87 ? -13.440 7.674 20.840 1.00 78.38 87 GLU A CA 1
ATOM 626 C C . GLU A 1 87 ? -14.355 8.877 21.092 1.00 78.38 87 GLU A C 1
ATOM 628 O O . GLU A 1 87 ? -13.867 9.998 21.267 1.00 78.38 87 GLU A O 1
ATOM 633 N N . GLN A 1 88 ? -15.674 8.669 21.170 1.00 74.94 88 GLN A N 1
ATOM 634 C CA . GLN A 1 88 ? -16.626 9.743 21.469 1.00 74.94 88 GLN A CA 1
ATOM 635 C C . GLN A 1 88 ? -16.374 10.363 22.846 1.00 74.94 88 GLN A C 1
ATOM 637 O O . GLN A 1 88 ? -16.352 11.592 22.969 1.00 74.94 88 GLN A O 1
ATOM 642 N N . ALA A 1 89 ? -16.119 9.538 23.865 1.00 77.19 89 ALA A N 1
ATOM 643 C CA . ALA A 1 89 ? -15.774 10.017 25.200 1.00 77.19 89 ALA A CA 1
ATOM 644 C C . ALA A 1 89 ? -14.477 10.847 25.187 1.00 77.19 89 ALA A C 1
ATOM 646 O O . ALA A 1 89 ? -14.413 11.932 25.773 1.00 77.19 89 ALA A O 1
ATOM 647 N N . THR A 1 90 ? -13.464 10.391 24.447 1.00 80.31 90 THR A N 1
ATOM 648 C CA . THR A 1 90 ? -12.174 11.083 24.318 1.00 80.31 90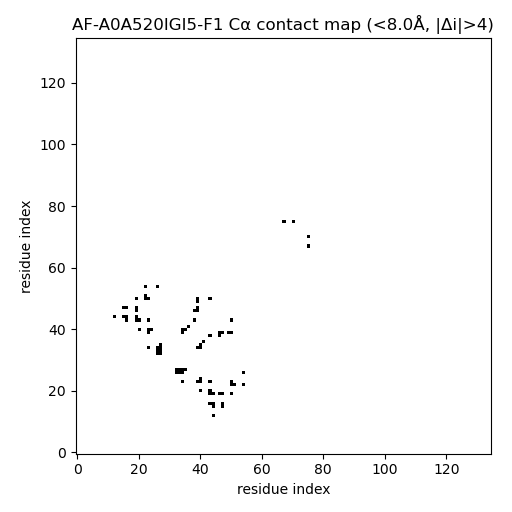 THR A CA 1
ATOM 649 C C . THR A 1 90 ? -12.303 12.416 23.575 1.00 80.31 90 THR A C 1
ATOM 651 O O . THR A 1 90 ? -11.686 13.412 23.964 1.00 80.31 90 THR A O 1
ATOM 654 N N . ILE A 1 91 ? -13.118 12.474 22.517 1.00 79.19 91 ILE A N 1
ATOM 655 C CA . ILE A 1 91 ? -13.396 13.711 21.775 1.00 79.19 91 ILE A CA 1
ATOM 656 C C . ILE A 1 91 ? -14.144 14.705 22.664 1.00 79.19 91 ILE A C 1
ATOM 658 O O . ILE A 1 91 ? -13.752 15.871 22.716 1.00 79.19 91 ILE A O 1
ATOM 662 N N . ALA A 1 92 ? -15.171 14.261 23.392 1.00 76.56 92 ALA A N 1
ATOM 663 C CA . ALA A 1 92 ? -15.925 15.114 24.306 1.00 76.56 92 ALA A CA 1
ATOM 664 C C . ALA A 1 92 ? -15.031 15.686 25.419 1.00 76.56 92 ALA A C 1
ATOM 666 O O . ALA A 1 92 ? -15.082 16.885 25.696 1.00 76.56 92 ALA A O 1
ATOM 667 N N . ALA A 1 93 ? -14.150 14.864 26.000 1.00 79.00 93 ALA A N 1
ATOM 668 C CA . ALA A 1 93 ? -13.180 15.307 26.998 1.00 79.00 93 ALA A CA 1
ATOM 669 C C . ALA A 1 93 ? -12.218 16.370 26.434 1.00 79.00 93 ALA A C 1
ATOM 671 O O . ALA A 1 93 ? -12.097 17.455 27.004 1.00 79.00 93 ALA A O 1
ATOM 672 N N . LYS A 1 94 ? -11.610 16.117 25.265 1.00 80.31 94 LYS A N 1
ATOM 673 C CA . LYS A 1 94 ? -10.708 17.075 24.594 1.00 80.31 94 LYS A CA 1
ATOM 674 C C . LYS A 1 94 ? -11.419 18.355 24.151 1.00 80.31 94 LYS A C 1
ATOM 676 O O . LYS A 1 94 ? -10.813 19.428 24.133 1.00 80.31 94 LYS A O 1
ATOM 681 N N . PHE A 1 95 ? -12.686 18.260 23.754 1.00 79.31 95 PHE A N 1
ATOM 682 C CA . PHE A 1 95 ? -13.500 19.415 23.392 1.00 79.31 95 PHE A CA 1
ATOM 683 C C . PHE A 1 95 ? -13.781 20.288 24.617 1.00 79.31 95 PHE A C 1
ATOM 685 O O . PHE A 1 95 ? -13.530 21.490 24.566 1.00 79.31 95 PHE A O 1
ATOM 692 N N . ASN A 1 96 ? -14.209 19.686 25.730 1.00 75.75 96 ASN A N 1
ATOM 693 C CA . ASN A 1 96 ? -14.474 20.393 26.984 1.00 75.75 96 ASN A CA 1
ATOM 694 C C . ASN A 1 96 ? -13.211 21.034 27.572 1.00 75.75 96 ASN A C 1
ATOM 696 O O . ASN A 1 96 ? -13.265 22.178 28.017 1.00 75.75 96 ASN A O 1
ATOM 700 N N . GLU A 1 97 ? -12.068 20.350 27.509 1.00 80.12 97 GLU A N 1
ATOM 701 C CA . GLU A 1 97 ? -10.769 20.899 27.914 1.00 80.12 97 GLU A CA 1
ATOM 702 C C . GLU A 1 97 ? -10.406 22.155 27.098 1.00 80.12 97 GLU A C 1
ATOM 704 O O . GLU A 1 97 ? -10.085 23.203 27.663 1.00 80.12 97 GLU A O 1
ATOM 709 N N . LYS A 1 98 ? -10.552 22.102 25.765 1.00 76.88 98 LYS A N 1
ATOM 710 C CA . LYS A 1 98 ? -10.321 23.259 24.878 1.00 76.88 98 LYS A CA 1
ATOM 711 C C . LYS A 1 98 ? -11.328 24.393 25.078 1.00 76.88 98 LYS A C 1
ATOM 713 O O . LYS A 1 98 ? -11.000 25.552 24.822 1.00 76.88 98 LYS A O 1
ATOM 718 N N . LEU A 1 99 ? -12.559 24.081 25.479 1.00 77.88 99 LEU A N 1
ATOM 719 C CA . LEU A 1 99 ? -13.587 25.077 25.787 1.00 77.88 99 LEU A CA 1
ATOM 720 C C . LEU A 1 99 ? -13.275 25.785 27.109 1.00 77.88 99 LEU A C 1
ATOM 722 O O . LEU A 1 99 ? -13.341 27.011 27.178 1.00 77.88 99 LEU A O 1
ATOM 726 N N . ALA A 1 100 ? -12.861 25.029 28.127 1.00 76.81 100 ALA A N 1
ATOM 727 C CA . ALA A 1 100 ? -12.425 25.562 29.412 1.00 76.81 100 ALA A CA 1
ATOM 728 C C . ALA A 1 100 ? -11.187 26.461 29.268 1.00 76.81 100 ALA A C 1
ATOM 730 O O . ALA A 1 100 ? -11.155 27.537 29.855 1.00 76.81 100 ALA A O 1
ATOM 731 N N . SER A 1 101 ? -10.219 26.094 28.421 1.00 76.94 101 SER A N 1
ATOM 732 C CA . SER A 1 101 ? -9.024 26.916 28.175 1.00 76.94 101 SER A CA 1
ATOM 733 C C . SER A 1 101 ? -9.296 28.201 27.378 1.00 76.94 101 SER A C 1
ATOM 735 O O . SER A 1 101 ? -8.428 29.066 27.292 1.00 76.94 101 SER A O 1
ATOM 737 N N . ARG A 1 102 ? -10.459 28.308 26.720 1.00 70.25 102 ARG A N 1
ATOM 738 C CA . ARG A 1 102 ? -10.872 29.476 25.919 1.00 70.25 102 ARG A CA 1
ATOM 739 C C . ARG A 1 102 ? -11.922 30.339 26.608 1.00 70.25 102 ARG A C 1
ATOM 741 O O . ARG A 1 102 ? -12.211 31.426 26.113 1.00 70.25 102 ARG A O 1
ATOM 748 N N . ARG A 1 103 ? -12.505 29.872 27.716 1.00 67.50 103 ARG A N 1
ATOM 749 C CA . ARG A 1 103 ? -13.383 30.700 28.541 1.00 67.50 103 ARG A CA 1
ATOM 750 C C . ARG A 1 103 ? -12.528 31.796 29.189 1.00 67.50 103 ARG A C 1
ATOM 752 O O . ARG A 1 103 ? -11.584 31.455 29.901 1.00 67.50 103 ARG A O 1
ATOM 759 N N . PRO A 1 104 ? -12.812 33.089 28.945 1.00 61.84 104 PRO A N 1
ATOM 760 C CA . PRO A 1 104 ? -12.146 34.156 29.681 1.00 61.84 104 PRO A CA 1
ATOM 761 C C . PRO A 1 104 ? -12.422 33.977 31.178 1.00 61.84 104 PRO A C 1
ATOM 763 O O . PRO A 1 104 ? -13.498 33.505 31.559 1.00 61.84 104 PRO A O 1
ATOM 766 N N . ALA A 1 105 ? -11.428 34.298 32.011 1.00 58.97 105 ALA A N 1
ATOM 767 C CA . ALA A 1 105 ? -11.553 34.203 33.461 1.00 58.97 105 ALA A CA 1
ATOM 768 C C . ALA A 1 105 ? -12.801 34.980 33.919 1.00 58.97 105 ALA A C 1
ATOM 770 O O . ALA A 1 105 ? -13.031 36.077 33.403 1.00 58.97 105 ALA A O 1
ATOM 771 N N . PRO A 1 106 ? -13.616 34.434 34.841 1.00 56.75 106 PRO A N 1
ATOM 772 C CA . PRO A 1 106 ? -14.733 35.189 35.385 1.00 56.75 106 PRO A CA 1
ATOM 773 C C . PRO A 1 106 ? -14.179 36.467 36.020 1.00 56.75 106 PRO A C 1
ATOM 775 O O . PRO A 1 106 ? -13.307 36.396 36.889 1.00 56.75 106 PRO A O 1
ATOM 778 N N . GLU A 1 107 ? -14.646 37.626 35.550 1.00 54.31 107 GLU A N 1
ATOM 779 C CA . GLU A 1 107 ? -14.392 38.899 36.219 1.00 54.31 107 GLU A CA 1
ATOM 780 C C . GLU A 1 107 ? -14.898 38.763 37.652 1.00 54.31 107 GLU A C 1
ATOM 782 O O . GLU A 1 107 ? -16.081 38.521 37.900 1.00 54.31 107 GLU A O 1
ATOM 787 N N . VAL A 1 108 ? -13.972 38.834 38.603 1.00 48.00 108 VAL A N 1
ATOM 788 C CA . VAL A 1 108 ? -14.301 38.827 40.022 1.00 48.00 108 VAL A CA 1
ATOM 789 C C . VAL A 1 108 ? -15.041 40.134 40.281 1.00 48.00 108 VAL A C 1
ATOM 791 O O . VAL A 1 108 ? -14.432 41.202 40.254 1.00 48.00 108 VAL A O 1
ATOM 794 N N . ALA A 1 109 ? -16.358 40.064 40.469 1.00 45.59 109 ALA A N 1
ATOM 795 C CA . ALA A 1 109 ? -17.141 41.201 40.919 1.00 45.59 109 ALA A CA 1
ATOM 796 C C . ALA A 1 109 ? -16.655 41.584 42.325 1.00 45.59 109 ALA A C 1
ATOM 798 O O . ALA A 1 109 ? -16.950 40.907 43.307 1.00 45.59 109 ALA A O 1
ATOM 799 N N . THR A 1 110 ? -15.854 42.643 42.418 1.00 44.38 110 THR A N 1
ATOM 800 C CA . THR A 1 110 ? -15.578 43.332 43.678 1.00 44.38 110 THR A CA 1
ATOM 801 C C . THR A 1 110 ? -16.869 43.984 44.164 1.00 44.38 110 THR A C 1
ATOM 803 O O . THR A 1 110 ? -17.334 44.955 43.571 1.00 44.38 110 THR A O 1
ATOM 806 N N . GLU A 1 111 ? -17.454 43.433 45.227 1.00 46.88 111 GLU A N 1
ATOM 807 C CA . GLU A 1 111 ? -18.493 44.090 46.021 1.00 46.88 111 GLU A CA 1
ATOM 808 C C . GLU A 1 111 ? -17.893 45.317 46.733 1.00 46.88 111 GLU A C 1
ATOM 810 O O . GLU A 1 111 ? -17.000 45.178 47.569 1.00 46.88 111 GLU A O 1
ATOM 815 N N . GLU A 1 112 ? -18.392 46.519 46.433 1.00 40.06 112 GLU A N 1
ATOM 816 C CA . GLU A 1 112 ? -18.272 47.673 47.333 1.00 40.06 112 GLU A CA 1
ATOM 817 C C . GLU A 1 112 ? -19.570 47.814 48.154 1.00 40.06 112 GLU A C 1
ATOM 819 O O . GLU A 1 112 ? -20.662 47.736 47.582 1.00 40.06 112 GLU A O 1
ATOM 824 N N . PRO A 1 113 ? -19.498 48.023 49.484 1.00 50.31 113 PRO A N 1
ATOM 825 C CA . PRO A 1 113 ? -20.673 48.050 50.343 1.00 50.31 113 PRO A CA 1
ATOM 826 C C . PRO A 1 113 ? -21.250 49.467 50.433 1.00 50.31 113 PRO A C 1
ATOM 828 O O . PRO A 1 113 ? -20.558 50.400 50.843 1.00 50.31 113 PRO A O 1
ATOM 831 N N . THR A 1 114 ? -22.544 49.637 50.157 1.00 40.09 114 THR A N 1
ATOM 832 C CA . THR A 1 114 ? -23.284 50.841 50.563 1.00 40.09 114 THR A CA 1
ATOM 833 C C . THR A 1 114 ? -24.305 50.524 51.650 1.00 40.09 114 THR A C 1
ATOM 835 O O . THR A 1 114 ? -25.068 49.563 51.613 1.00 40.09 114 THR A O 1
ATOM 838 N N . LYS A 1 115 ? -24.216 51.352 52.688 1.00 39.62 115 LYS A N 1
ATOM 839 C CA . LYS A 1 115 ? -24.846 51.302 54.003 1.00 39.62 115 LYS A CA 1
ATOM 840 C C . LYS A 1 115 ? -25.967 52.351 54.037 1.00 39.62 115 LYS A C 1
ATOM 842 O O . LYS A 1 115 ? -25.721 53.470 53.596 1.00 39.62 115 LYS A O 1
ATOM 847 N N . GLY A 1 116 ? -27.118 52.026 54.630 1.00 37.25 116 GLY A N 1
ATOM 848 C CA . GLY A 1 116 ? -28.181 52.982 55.008 1.00 37.25 116 GLY A CA 1
ATOM 849 C C . GLY A 1 116 ? -29.569 52.546 54.523 1.00 37.25 116 GLY A C 1
ATOM 850 O O . GLY A 1 116 ? -29.781 52.445 53.325 1.00 37.25 116 GLY A O 1
ATOM 851 N N . GLU A 1 117 ? -30.448 52.082 55.424 1.00 37.66 117 GLU A N 1
ATOM 852 C CA . GLU A 1 117 ? -31.618 52.848 55.931 1.00 37.66 117 GLU A CA 1
ATOM 853 C C . GLU A 1 117 ? -32.703 53.050 54.845 1.00 37.66 117 GLU A C 1
ATOM 855 O O . GLU A 1 117 ? -32.486 53.764 53.883 1.00 37.66 117 GLU A O 1
ATOM 860 N N . THR A 1 118 ? -33.922 52.495 54.894 1.00 33.94 118 THR A N 1
ATOM 861 C CA . THR A 1 118 ? -34.944 52.609 55.951 1.00 33.94 118 THR A CA 1
ATOM 862 C C . THR A 1 118 ? -36.217 51.806 55.585 1.00 33.94 118 THR A C 1
ATOM 864 O O . THR A 1 118 ? -36.510 51.556 54.422 1.00 33.94 118 THR A O 1
ATOM 867 N N . THR A 1 119 ? -36.934 51.411 56.639 1.00 43.38 119 THR A N 1
ATOM 868 C CA . THR A 1 119 ? -38.327 50.934 56.837 1.00 43.38 119 THR A CA 1
ATOM 869 C C . THR A 1 119 ? -39.432 51.186 55.786 1.00 43.38 119 THR A C 1
ATOM 871 O O . THR A 1 119 ? -39.530 52.303 55.291 1.00 43.38 119 THR A O 1
ATOM 874 N N . SER A 1 120 ? -40.367 50.219 55.635 1.00 39.91 120 SER A N 1
ATOM 875 C CA . SER A 1 120 ? -41.863 50.346 55.620 1.00 39.91 120 SER A CA 1
ATOM 876 C C . SER A 1 120 ? -42.483 49.160 54.830 1.00 39.91 120 SER A C 1
ATOM 878 O O . SER A 1 120 ? -42.176 48.996 53.659 1.00 39.91 120 SER A O 1
ATOM 880 N N . GLU A 1 121 ? -43.045 48.116 55.457 1.00 42.81 121 GLU A N 1
ATOM 881 C CA . GLU A 1 121 ? -44.427 47.927 55.969 1.00 42.81 121 GLU A CA 1
ATOM 882 C C . GLU A 1 121 ? -45.476 47.418 54.939 1.00 42.81 121 GLU A C 1
ATOM 884 O O . GLU A 1 121 ? -45.579 47.940 53.836 1.00 42.81 121 GLU A O 1
ATOM 889 N N . LEU A 1 122 ? -46.285 46.444 55.405 1.00 39.25 122 LEU A N 1
ATOM 890 C CA . LEU A 1 122 ? -47.533 45.832 54.879 1.00 39.25 122 LEU A CA 1
ATOM 891 C C . LEU A 1 122 ? -47.423 44.790 53.741 1.00 39.25 122 LEU A C 1
ATOM 893 O O . LEU A 1 122 ? -46.878 45.069 52.685 1.00 39.25 122 LEU A O 1
ATOM 897 N N . ASP A 1 123 ? -47.833 43.518 53.878 1.00 42.50 123 ASP A N 1
ATOM 898 C CA . ASP A 1 123 ? -49.021 42.847 54.472 1.00 42.50 123 ASP A CA 1
ATOM 899 C C . ASP A 1 123 ? -50.286 42.873 53.570 1.00 42.50 123 ASP A C 1
ATOM 901 O O . ASP A 1 123 ? -50.814 43.938 53.270 1.00 42.50 123 ASP A O 1
ATOM 905 N N . LYS A 1 124 ? -50.769 41.654 53.242 1.00 42.75 124 LYS A N 1
ATOM 906 C CA . LYS A 1 124 ? -52.093 41.205 52.718 1.00 42.75 124 LYS A CA 1
ATOM 907 C C . LYS A 1 124 ? -52.532 41.459 51.264 1.00 42.75 124 LYS A C 1
ATOM 909 O O . LYS A 1 124 ? -52.848 42.577 50.888 1.00 42.75 124 LYS A O 1
ATOM 914 N N . ASP A 1 125 ? -52.721 40.357 50.525 1.00 45.00 125 ASP A N 1
ATOM 915 C CA . ASP A 1 125 ? -54.039 39.787 50.125 1.00 45.00 125 ASP A CA 1
ATOM 916 C C . ASP A 1 125 ? -53.774 38.438 49.405 1.00 45.00 125 ASP A C 1
ATOM 918 O O . ASP A 1 125 ? -52.989 38.389 48.464 1.00 45.00 125 ASP A O 1
ATOM 922 N N . LEU A 1 126 ? -54.108 37.248 49.927 1.00 48.75 126 LEU A N 1
ATOM 923 C CA . LEU A 1 126 ? -55.420 36.575 49.982 1.00 48.75 126 LEU A CA 1
ATOM 924 C C . LEU A 1 126 ? -56.231 36.584 48.670 1.00 48.75 126 LEU A C 1
ATOM 926 O O . LEU A 1 126 ? -56.680 37.626 48.215 1.00 48.75 126 LEU A O 1
ATOM 930 N N . GLY A 1 127 ? -56.529 35.379 48.162 1.00 36.25 127 GLY A N 1
ATOM 931 C CA . GLY A 1 127 ? -57.676 35.101 47.283 1.00 36.25 127 GLY A CA 1
ATOM 932 C C . GLY A 1 127 ? -57.313 34.339 46.003 1.00 36.25 127 GLY A C 1
ATOM 933 O O . GLY A 1 127 ? -56.802 34.939 45.072 1.00 36.25 127 GLY A O 1
ATOM 934 N N . ASN A 1 128 ? -57.464 33.006 45.994 1.00 41.22 128 ASN A N 1
ATOM 935 C CA . ASN A 1 128 ? -58.572 32.276 45.330 1.00 41.22 128 ASN A CA 1
ATOM 936 C C . ASN A 1 128 ? -58.358 32.159 43.796 1.00 41.22 128 ASN A C 1
ATOM 938 O O . ASN A 1 128 ? -58.079 33.146 43.138 1.00 41.22 128 ASN A O 1
ATOM 942 N N . SER A 1 129 ? -58.493 31.029 43.106 1.00 47.88 129 SER A N 1
ATOM 943 C CA . SER A 1 129 ? -59.217 29.786 43.380 1.00 47.88 129 SER A CA 1
ATOM 944 C C . SER A 1 129 ? -58.689 28.704 42.422 1.00 47.88 129 SER A C 1
ATOM 946 O O . SER A 1 129 ? -58.222 29.038 41.334 1.00 47.88 129 SER A O 1
ATOM 948 N N . ASP A 1 130 ? -58.766 27.446 42.856 1.00 46.53 130 ASP A N 1
ATOM 949 C CA . ASP A 1 130 ? -59.267 26.266 42.129 1.00 46.53 130 ASP A CA 1
ATOM 950 C C . ASP A 1 130 ? -59.296 26.309 40.583 1.00 46.53 130 ASP A C 1
ATOM 952 O O . ASP A 1 130 ? -59.893 27.199 39.984 1.00 46.53 130 ASP A O 1
ATOM 956 N N . ASP A 1 131 ? -58.820 25.263 39.899 1.00 46.00 131 ASP A N 1
ATOM 957 C CA . ASP A 1 131 ? -59.641 24.057 39.677 1.00 46.00 131 ASP A CA 1
ATOM 958 C C . ASP A 1 131 ? -59.049 23.125 38.578 1.00 46.00 131 ASP A C 1
ATOM 960 O O . ASP A 1 131 ? -58.616 23.558 37.513 1.00 46.00 131 ASP A O 1
ATOM 964 N N . GLN A 1 132 ? -59.107 21.822 38.872 1.00 45.94 132 GLN A N 1
ATOM 965 C CA . GLN A 1 132 ? -59.152 20.618 38.005 1.00 45.94 132 GLN A CA 1
ATOM 966 C C . GLN A 1 132 ? -57.937 20.147 37.187 1.00 45.94 132 GLN A C 1
ATOM 968 O O . GLN A 1 132 ? -57.795 20.370 35.989 1.00 45.94 132 GLN A O 1
ATOM 973 N N . THR A 1 133 ? -57.201 19.229 37.816 1.00 43.50 133 THR A N 1
ATOM 974 C CA . THR A 1 133 ? -57.029 17.843 37.337 1.00 43.50 133 THR A CA 1
ATOM 975 C C . THR A 1 133 ? -58.339 17.272 36.783 1.00 43.50 133 THR A C 1
ATOM 977 O O . THR A 1 133 ? -59.293 17.303 37.544 1.00 43.50 133 THR A O 1
ATOM 980 N N . GLN A 1 134 ? -58.372 16.687 35.575 1.00 45.38 134 GLN A N 1
ATOM 981 C CA . GLN A 1 134 ? -59.096 15.445 35.191 1.00 45.38 134 GLN A CA 1
ATOM 982 C C . GLN A 1 134 ? -58.558 14.996 33.814 1.00 45.38 134 GLN A C 1
ATOM 984 O O . GLN A 1 134 ? -58.535 15.796 32.886 1.00 45.38 134 GLN A O 1
ATOM 989 N N . GLN A 1 135 ? -57.869 13.851 33.763 1.00 45.56 135 GLN A N 1
ATOM 990 C CA . GLN A 1 135 ? -58.309 12.543 33.228 1.00 45.56 135 GLN A CA 1
ATOM 991 C C . GLN A 1 135 ? -57.809 12.285 31.804 1.00 45.56 135 GLN A C 1
ATOM 993 O O . GLN A 1 135 ? -58.125 13.081 30.899 1.00 45.56 135 GLN A O 1
#

Nearest PDB structures (foldseek):
  1s94-assembly1_A  TM=2.625E-01  e=7.136E+00  Doryteuthis pealeii

Mean predicted aligned error: 16.91 Å

Foldseek 3Di:
DDDDDVVVVVVVLVVLQVVLQVLLVVVCVVVVHPCPVHCSNVRSSVCVVVSVVVVVVVVVVCVVCVVCPPPDPVRVVVVVVVVVVVVVVVVVVVVVVVVVVPPPDPDPPDDDDDDDDDDDDDDDDDDDDDDDDDD

pLDDT: mean 76.58, std 19.3, range [33.94, 96.12]